Protein AF-A0A397UFN4-F1 (afdb_monomer_lite)

Radius of gyration: 22.82 Å; chains: 1; bounding box: 75×50×45 Å

Secondary structure (DSSP, 8-state):
-----------TT--PPPSSPPPPGGGPPP-HHHHHHHHHHHHHHHHHHHHHTSTTIIIIIHHHHHHHHHHTT----EEEEETTEEEEPPPPHHHHHHHHHH--GGGTS-HHHHHHHHHHHHHHHHHHHHHTT-

Organism: NCBI:txid44941

Foldseek 3Di:
DDDDDPCPDDPPPDDPDPPDDDDDPVPDQDPLLVVLLVVLVVLVCVLVVVLLPDPCNVPPVQVVVCVVLVVVVHRKHWDDPDPSDIDMDRDDSVSSLCCLCPPQQCVVDDDVVSVVSNVVSNVSSVVSVVSVVD

Structure (mmCIF, N/CA/C/O backbone):
data_AF-A0A397UFN4-F1
#
_entry.id   AF-A0A397UFN4-F1
#
loop_
_atom_site.group_PDB
_atom_site.id
_atom_site.type_symbol
_atom_site.label_atom_id
_atom_site.label_alt_id
_atom_site.label_comp_id
_atom_site.label_asym_id
_atom_site.label_entity_id
_atom_site.label_seq_id
_atom_site.pdbx_PDB_ins_code
_atom_site.Cartn_x
_atom_site.Cartn_y
_atom_site.Cartn_z
_atom_site.occupancy
_atom_site.B_iso_or_equiv
_atom_site.auth_seq_id
_atom_site.auth_comp_id
_atom_site.auth_asym_id
_atom_site.auth_atom_id
_atom_site.pdbx_PDB_model_num
ATOM 1 N N . MET A 1 1 ? 57.870 33.702 -4.022 1.00 37.44 1 MET A N 1
ATOM 2 C CA . MET A 1 1 ? 56.850 33.929 -5.064 1.00 37.44 1 MET A CA 1
ATOM 3 C C . MET A 1 1 ? 55.521 33.701 -4.385 1.00 37.44 1 MET A C 1
ATOM 5 O O . MET A 1 1 ? 55.130 32.556 -4.204 1.00 37.44 1 MET A O 1
ATOM 9 N N . ASP A 1 2 ? 54.939 34.786 -3.889 1.00 45.47 2 ASP A N 1
ATOM 10 C CA . ASP A 1 2 ? 53.651 34.789 -3.204 1.00 45.47 2 ASP A CA 1
ATOM 11 C C . ASP A 1 2 ? 52.553 34.592 -4.246 1.00 45.47 2 ASP A C 1
ATOM 13 O O . ASP A 1 2 ? 52.471 35.334 -5.225 1.00 45.47 2 ASP A O 1
ATOM 17 N N . GLN A 1 3 ? 51.771 33.527 -4.095 1.00 57.09 3 GLN A N 1
ATOM 18 C CA . GLN A 1 3 ? 50.664 33.246 -4.994 1.00 57.09 3 GLN A CA 1
ATOM 19 C C . GLN A 1 3 ? 49.397 33.817 -4.363 1.00 57.09 3 GLN A C 1
ATOM 21 O O . GLN A 1 3 ? 48.784 33.194 -3.496 1.00 57.09 3 GLN A O 1
ATOM 26 N N . ASP A 1 4 ? 49.036 35.025 -4.788 1.00 53.69 4 ASP A N 1
ATOM 27 C CA . ASP A 1 4 ? 47.808 35.689 -4.368 1.00 53.69 4 ASP A CA 1
ATOM 28 C C . ASP A 1 4 ? 46.597 34.971 -4.971 1.00 53.69 4 ASP A C 1
ATOM 30 O O . ASP A 1 4 ? 46.310 35.052 -6.168 1.00 53.69 4 ASP A O 1
ATOM 34 N N . TRP A 1 5 ? 45.857 34.255 -4.128 1.00 54.41 5 TRP A N 1
ATOM 35 C CA . TRP A 1 5 ? 44.557 33.710 -4.497 1.00 54.41 5 TRP A CA 1
ATOM 36 C C . TRP A 1 5 ? 43.501 34.798 -4.319 1.00 54.41 5 TRP A C 1
ATOM 38 O O . TRP A 1 5 ? 43.030 35.058 -3.211 1.00 54.41 5 TRP A O 1
ATOM 48 N N . ALA A 1 6 ? 43.113 35.440 -5.420 1.00 60.44 6 ALA A N 1
ATOM 49 C CA . ALA A 1 6 ? 41.988 36.363 -5.411 1.00 60.44 6 ALA A CA 1
ATOM 50 C C . ALA A 1 6 ? 40.704 35.613 -5.011 1.00 60.44 6 ALA A C 1
ATOM 52 O O . ALA A 1 6 ? 40.258 34.696 -5.707 1.00 60.44 6 ALA A O 1
ATOM 53 N N . ASN A 1 7 ? 40.102 36.012 -3.887 1.00 56.94 7 ASN A N 1
ATOM 54 C CA . ASN A 1 7 ? 38.806 35.514 -3.434 1.00 56.94 7 ASN A CA 1
ATOM 55 C C . ASN A 1 7 ? 37.717 35.985 -4.411 1.00 56.94 7 ASN A C 1
ATOM 57 O O . ASN A 1 7 ? 37.165 37.079 -4.286 1.00 56.94 7 ASN A O 1
ATOM 61 N N . THR A 1 8 ? 37.438 35.170 -5.425 1.00 60.78 8 THR A N 1
ATOM 62 C CA . THR A 1 8 ? 36.284 35.334 -6.306 1.00 60.78 8 THR A CA 1
ATOM 63 C C . THR A 1 8 ? 35.056 35.007 -5.469 1.00 60.78 8 THR A C 1
ATOM 65 O O . THR A 1 8 ? 34.811 33.850 -5.146 1.00 60.78 8 THR A O 1
ATOM 68 N N . GLY A 1 9 ? 34.350 36.052 -5.031 1.00 61.78 9 GLY A N 1
ATOM 69 C CA . GLY A 1 9 ? 33.272 35.974 -4.047 1.00 61.78 9 GLY A CA 1
ATOM 70 C C . GLY A 1 9 ? 32.242 34.856 -4.271 1.00 61.78 9 GLY A C 1
ATOM 71 O O . GLY A 1 9 ? 32.106 34.268 -5.339 1.00 61.78 9 GLY A O 1
ATOM 72 N N . ASN A 1 10 ? 31.481 34.575 -3.215 1.00 62.53 10 ASN A N 1
ATOM 73 C CA . ASN A 1 10 ? 30.557 33.447 -3.119 1.00 62.53 10 ASN A CA 1
ATOM 74 C C . ASN A 1 10 ? 29.533 33.422 -4.278 1.00 62.53 10 ASN A C 1
ATOM 76 O O . ASN A 1 10 ? 28.575 34.193 -4.276 1.00 62.53 10 ASN A O 1
ATOM 80 N N . SER A 1 11 ? 29.685 32.504 -5.238 1.00 59.88 11 SER A N 1
ATOM 81 C CA . SER A 1 11 ? 28.760 32.298 -6.367 1.00 59.88 11 SER A CA 1
ATOM 82 C C . SER A 1 11 ? 27.500 31.523 -5.961 1.00 59.88 11 SER A C 1
ATOM 84 O O . SER A 1 11 ? 27.034 30.618 -6.664 1.00 59.88 11 SER A O 1
ATOM 86 N N . LYS A 1 12 ? 26.928 31.865 -4.797 1.00 54.81 12 LYS A N 1
ATOM 87 C CA . LYS A 1 12 ? 25.650 31.310 -4.343 1.00 54.81 12 LYS A CA 1
ATOM 88 C C . LYS A 1 12 ? 24.618 31.538 -5.450 1.00 54.81 12 LYS A C 1
ATOM 90 O O . LYS A 1 12 ? 24.333 32.679 -5.793 1.00 54.81 12 LYS A O 1
ATOM 95 N N . CYS A 1 13 ? 24.091 30.429 -5.974 1.00 54.44 13 CYS A N 1
ATOM 96 C CA . CYS A 1 13 ? 23.055 30.314 -7.012 1.00 54.44 13 CYS A CA 1
ATOM 97 C C . CYS A 1 13 ? 23.504 30.114 -8.473 1.00 54.44 13 CYS A C 1
ATOM 99 O O . CYS A 1 13 ? 22.629 29.946 -9.321 1.00 54.44 13 CYS A O 1
ATOM 101 N N . ILE A 1 14 ? 24.800 30.011 -8.798 1.00 62.56 14 ILE A N 1
ATOM 102 C CA . ILE A 1 14 ? 25.191 29.513 -10.133 1.00 62.56 14 ILE A CA 1
ATOM 103 C C . ILE A 1 14 ? 25.163 27.982 -10.111 1.00 62.56 14 ILE A C 1
ATOM 105 O O . ILE A 1 14 ? 25.919 27.341 -9.377 1.00 62.56 14 ILE A O 1
ATOM 109 N N . LYS A 1 15 ? 24.263 27.386 -10.906 1.00 65.38 15 LYS A N 1
ATOM 110 C CA . LYS A 1 15 ? 24.185 25.932 -11.104 1.00 65.38 15 LYS A CA 1
ATOM 111 C C . LYS A 1 15 ? 25.554 25.465 -11.607 1.00 65.38 15 LYS A C 1
ATOM 113 O O . LYS A 1 15 ? 25.973 25.858 -12.694 1.00 65.38 15 LYS A O 1
ATOM 118 N N . LYS A 1 16 ? 26.276 24.686 -10.795 1.00 69.12 16 LYS A N 1
ATOM 119 C CA . LYS A 1 16 ? 27.579 24.145 -11.196 1.00 69.12 16 LYS A CA 1
ATOM 120 C C . LYS A 1 16 ? 27.394 23.341 -12.479 1.00 69.12 16 LYS A C 1
ATOM 122 O O . LYS A 1 16 ? 26.452 22.554 -12.576 1.00 69.12 16 LYS A O 1
ATOM 127 N N . LEU A 1 17 ? 28.282 23.562 -13.446 1.00 70.69 17 LEU A N 1
ATOM 128 C CA . LEU A 1 17 ? 28.318 22.764 -14.663 1.00 70.69 17 LEU A CA 1
ATOM 129 C C . LEU A 1 17 ? 28.470 21.292 -14.256 1.00 70.69 17 LEU A C 1
ATOM 131 O O . LEU A 1 17 ? 29.298 20.977 -13.396 1.00 70.69 17 LEU A O 1
ATOM 135 N N . ALA A 1 18 ? 27.638 20.411 -14.809 1.00 76.56 18 ALA A N 1
ATOM 136 C CA . ALA A 1 18 ? 27.735 18.991 -14.510 1.00 76.56 18 ALA A CA 1
ATOM 137 C C . ALA A 1 18 ? 29.126 18.492 -14.928 1.00 76.56 18 ALA A C 1
ATOM 139 O O . ALA A 1 18 ? 29.558 18.731 -16.053 1.00 76.56 18 ALA A O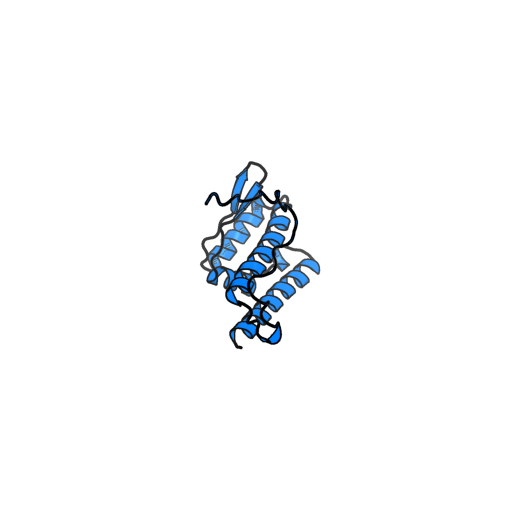 1
ATOM 140 N N . LEU A 1 19 ? 29.830 17.824 -14.008 1.00 81.31 19 LEU A N 1
ATOM 141 C CA . LEU A 1 19 ? 31.167 17.269 -14.263 1.00 81.31 19 LEU A CA 1
ATOM 142 C C . LEU A 1 19 ? 31.142 16.167 -15.331 1.00 81.31 19 LEU A C 1
ATOM 144 O O . LEU A 1 19 ? 32.148 15.921 -15.985 1.00 81.31 19 LEU A O 1
ATOM 148 N N . PHE A 1 20 ? 29.984 15.531 -15.509 1.00 77.88 20 PHE A N 1
ATOM 149 C CA . PHE A 1 20 ? 29.744 14.494 -16.498 1.00 77.88 20 PHE A CA 1
ATOM 150 C C . PHE A 1 20 ? 28.477 14.816 -17.294 1.00 77.88 20 PHE A C 1
ATOM 152 O O . PHE A 1 20 ? 27.531 15.375 -16.723 1.00 77.88 20 PHE A O 1
ATOM 159 N N . PRO A 1 21 ? 28.433 14.466 -18.592 1.00 80.44 21 PRO A N 1
ATOM 160 C CA . PRO A 1 21 ? 27.208 14.561 -19.369 1.00 80.44 21 PRO A CA 1
ATOM 161 C C . PRO A 1 21 ? 26.143 13.638 -18.769 1.00 80.44 21 PRO A C 1
ATOM 163 O O . PRO A 1 21 ? 26.450 12.564 -18.250 1.00 80.44 21 PRO A O 1
ATOM 166 N N . SER A 1 22 ? 24.880 14.057 -18.835 1.00 82.19 22 SER A N 1
ATOM 167 C CA . SER A 1 22 ? 23.768 13.174 -18.490 1.00 82.19 22 SER A CA 1
ATOM 168 C C . SER A 1 22 ? 23.756 11.969 -19.429 1.00 82.19 22 SER A C 1
ATOM 170 O O . SER A 1 22 ? 24.016 12.105 -20.625 1.00 82.19 22 SER A O 1
ATOM 172 N N . ILE A 1 23 ? 23.454 10.794 -18.882 1.00 83.50 23 ILE A N 1
ATOM 173 C CA . ILE A 1 23 ? 23.244 9.586 -19.679 1.00 83.50 23 ILE A CA 1
ATOM 174 C C . ILE A 1 23 ? 22.046 9.838 -20.605 1.00 83.50 23 ILE A C 1
ATOM 176 O O . ILE A 1 23 ? 21.038 10.399 -20.169 1.00 83.50 23 ILE A O 1
ATOM 180 N N . ALA A 1 24 ? 22.168 9.456 -21.877 1.00 86.19 24 ALA A N 1
ATOM 181 C CA . ALA A 1 24 ? 21.071 9.586 -22.830 1.00 86.19 24 ALA A CA 1
ATOM 182 C C . ALA A 1 24 ? 19.876 8.727 -22.379 1.00 86.19 24 ALA A C 1
ATOM 184 O O . ALA A 1 24 ? 20.069 7.637 -21.837 1.00 86.19 24 ALA A O 1
ATOM 185 N N . GLN A 1 25 ? 18.653 9.227 -22.549 1.00 81.00 25 GLN A N 1
ATOM 186 C CA . GLN A 1 25 ? 17.455 8.633 -21.945 1.00 81.00 25 GLN A CA 1
ATOM 187 C C . GLN A 1 25 ? 17.207 7.195 -22.425 1.00 81.00 25 GLN A C 1
ATOM 189 O O . GLN A 1 25 ? 16.734 6.364 -21.656 1.00 81.00 25 GLN A O 1
ATOM 194 N N . GLU A 1 26 ? 17.589 6.887 -23.660 1.00 87.75 26 GLU A N 1
ATOM 195 C CA . GLU A 1 26 ? 17.570 5.549 -24.251 1.00 87.75 26 GLU A CA 1
ATOM 196 C C . GLU A 1 26 ? 18.443 4.522 -23.509 1.00 87.75 26 GLU A C 1
ATOM 198 O O . GLU A 1 26 ? 18.233 3.324 -23.663 1.00 87.75 26 GLU A O 1
ATOM 203 N N . ASN A 1 27 ? 19.386 4.977 -22.679 1.00 86.75 27 ASN A N 1
ATOM 204 C CA . ASN A 1 27 ? 20.252 4.131 -21.857 1.00 86.75 27 ASN A CA 1
ATOM 205 C C . ASN A 1 27 ? 19.813 4.092 -20.382 1.00 86.75 27 ASN A C 1
ATOM 207 O O . ASN A 1 27 ? 20.541 3.568 -19.536 1.00 86.75 27 ASN A O 1
ATOM 211 N N . TYR A 1 28 ? 18.665 4.684 -20.038 1.00 85.25 28 TYR A N 1
ATOM 212 C CA . TYR A 1 28 ? 18.151 4.652 -18.674 1.00 85.25 28 TYR A CA 1
ATOM 213 C C . TYR A 1 28 ? 17.489 3.304 -18.383 1.00 85.25 28 TYR A C 1
ATOM 215 O O . TYR A 1 28 ? 16.487 2.950 -19.001 1.00 85.25 28 TYR A O 1
ATOM 223 N N . ILE A 1 29 ? 18.027 2.575 -17.406 1.00 83.94 29 ILE A N 1
ATOM 224 C CA . ILE A 1 29 ? 17.412 1.356 -16.879 1.00 83.94 29 ILE A CA 1
ATOM 225 C C . ILE A 1 29 ? 16.689 1.738 -15.583 1.00 83.94 29 ILE A C 1
ATOM 227 O O . ILE A 1 29 ? 17.345 2.212 -14.649 1.00 83.94 29 ILE A O 1
ATOM 231 N N . PRO A 1 30 ? 15.354 1.597 -15.513 1.00 82.75 30 PRO A N 1
ATOM 232 C CA . PRO A 1 30 ? 14.618 1.900 -14.296 1.00 82.75 30 PRO A CA 1
ATOM 233 C C . PRO A 1 30 ? 14.945 0.882 -13.197 1.00 82.75 30 PRO A C 1
ATOM 235 O O . PRO A 1 30 ? 14.974 -0.318 -13.440 1.00 82.75 30 PRO A O 1
ATOM 238 N N . ASP A 1 31 ? 15.135 1.355 -11.965 1.00 89.44 31 ASP A N 1
ATOM 239 C CA . ASP A 1 31 ? 15.260 0.475 -10.799 1.00 89.44 31 ASP A CA 1
ATOM 240 C C . ASP A 1 31 ? 13.864 0.015 -10.353 1.00 89.44 31 ASP A C 1
ATOM 242 O O . ASP A 1 31 ? 13.150 0.718 -9.628 1.00 89.44 31 ASP A O 1
ATOM 246 N N . GLU A 1 32 ? 13.456 -1.170 -10.810 1.00 91.00 32 GLU A N 1
ATOM 247 C CA . GLU A 1 32 ? 12.145 -1.752 -10.500 1.00 91.00 32 GLU A CA 1
ATOM 248 C C . GLU A 1 32 ? 11.889 -1.862 -8.995 1.00 91.00 32 GLU A C 1
ATOM 250 O O . GLU A 1 32 ? 10.763 -1.647 -8.532 1.00 91.00 32 GLU A O 1
ATOM 255 N N . LEU A 1 33 ? 12.915 -2.230 -8.221 1.00 90.88 33 LEU A N 1
ATOM 256 C CA . LEU A 1 33 ? 12.785 -2.419 -6.783 1.00 90.88 33 LEU A CA 1
ATOM 257 C C . LEU A 1 33 ? 12.541 -1.072 -6.109 1.00 90.88 33 LEU A C 1
ATOM 259 O O . LEU A 1 33 ? 11.629 -0.966 -5.287 1.00 90.88 33 LEU A O 1
ATOM 263 N N . HIS A 1 34 ? 13.304 -0.042 -6.477 1.00 89.88 34 HIS A N 1
ATOM 264 C CA . HIS A 1 34 ? 13.098 1.301 -5.944 1.00 89.88 34 HIS A CA 1
ATOM 265 C C . HIS A 1 34 ? 11.704 1.835 -6.291 1.00 89.88 34 HIS A C 1
ATOM 267 O O . HIS A 1 34 ? 11.017 2.361 -5.413 1.00 89.88 34 HIS A O 1
ATOM 273 N N . LEU A 1 35 ? 11.246 1.620 -7.529 1.00 91.69 35 LEU A N 1
ATOM 274 C CA . LEU A 1 35 ? 9.902 2.002 -7.964 1.00 91.69 35 LEU A CA 1
ATOM 275 C C . LEU A 1 35 ? 8.812 1.303 -7.142 1.00 91.69 35 LEU A C 1
ATOM 277 O O . LEU A 1 35 ? 7.888 1.972 -6.677 1.00 91.69 35 LEU A O 1
ATOM 281 N N . LEU A 1 36 ? 8.929 -0.012 -6.905 1.00 93.88 36 LEU A N 1
ATOM 282 C CA . LEU A 1 36 ? 8.001 -0.745 -6.037 1.00 93.88 36 LEU A CA 1
ATOM 283 C C . LEU A 1 36 ? 7.951 -0.127 -4.646 1.00 93.88 36 LEU A C 1
ATOM 285 O O . LEU A 1 36 ? 6.866 0.142 -4.131 1.00 93.88 36 LEU A O 1
ATOM 289 N N . LEU A 1 37 ? 9.116 0.078 -4.032 1.00 93.25 37 LEU A N 1
ATOM 290 C CA . LEU A 1 37 ? 9.200 0.578 -2.667 1.00 93.25 37 LEU A CA 1
ATOM 291 C C . LEU A 1 37 ? 8.580 1.970 -2.549 1.00 93.25 37 LEU A C 1
ATOM 293 O O . LEU A 1 37 ? 7.766 2.172 -1.649 1.00 93.25 37 LEU A O 1
ATOM 297 N N . GLN A 1 38 ? 8.927 2.878 -3.461 1.00 94.06 38 GLN A N 1
ATOM 298 C CA . GLN A 1 38 ? 8.522 4.278 -3.404 1.00 94.06 38 GLN A CA 1
ATOM 299 C C . GLN A 1 38 ? 7.042 4.470 -3.742 1.00 94.06 38 GLN A C 1
ATOM 301 O O . GLN A 1 38 ? 6.334 5.164 -3.017 1.00 94.06 38 GLN A O 1
ATOM 306 N N . ILE A 1 39 ? 6.546 3.835 -4.807 1.00 94.38 39 ILE A N 1
ATOM 307 C CA . ILE A 1 39 ? 5.139 3.981 -5.204 1.00 94.38 39 ILE A CA 1
ATOM 308 C C . ILE A 1 39 ? 4.226 3.321 -4.168 1.00 94.38 39 ILE A C 1
ATOM 310 O O . ILE A 1 39 ? 3.207 3.905 -3.808 1.00 94.38 39 ILE A O 1
ATOM 314 N N . SER A 1 40 ? 4.599 2.154 -3.631 1.00 95.12 40 SER A N 1
ATOM 315 C CA . SER A 1 40 ? 3.795 1.501 -2.587 1.00 95.12 40 SER A CA 1
ATOM 316 C C . SER A 1 40 ? 3.695 2.354 -1.321 1.00 95.12 40 SER A C 1
ATOM 318 O O . SER A 1 40 ? 2.619 2.414 -0.734 1.00 95.12 40 SER A O 1
ATOM 320 N N . ASP A 1 41 ? 4.773 3.048 -0.926 1.00 94.94 41 ASP A N 1
ATOM 321 C CA . ASP A 1 41 ? 4.731 3.971 0.218 1.00 94.94 41 ASP A CA 1
ATOM 322 C C . ASP A 1 41 ? 3.732 5.105 -0.018 1.00 94.94 41 ASP A C 1
ATOM 324 O O . ASP A 1 41 ? 2.919 5.385 0.858 1.00 94.94 41 ASP A O 1
ATOM 328 N N . VAL A 1 42 ? 3.729 5.698 -1.217 1.00 95.81 42 VAL A N 1
ATOM 329 C CA . VAL A 1 42 ? 2.776 6.761 -1.573 1.00 95.81 42 VAL A CA 1
ATOM 330 C C . VAL A 1 42 ? 1.336 6.239 -1.560 1.00 95.81 42 VAL A C 1
ATOM 332 O O . VAL A 1 42 ? 0.457 6.883 -0.992 1.00 95.81 42 VAL A O 1
ATOM 335 N N . LEU A 1 43 ? 1.077 5.060 -2.137 1.00 95.50 43 LEU A N 1
ATOM 336 C CA . LEU A 1 43 ? -0.261 4.454 -2.146 1.00 95.50 43 LEU A CA 1
ATOM 337 C C . LEU A 1 43 ? -0.770 4.174 -0.722 1.00 95.50 43 LEU A C 1
ATOM 339 O O . LEU A 1 43 ? -1.923 4.478 -0.402 1.00 95.50 43 LEU A O 1
ATOM 343 N N . MET A 1 44 ? 0.097 3.629 0.134 1.00 95.06 44 MET A N 1
ATOM 344 C CA . MET A 1 44 ? -0.181 3.373 1.548 1.00 95.06 44 MET A CA 1
ATOM 345 C C . MET A 1 44 ? -0.448 4.657 2.322 1.00 95.06 44 MET A C 1
ATOM 347 O O . MET A 1 44 ? -1.438 4.741 3.045 1.00 95.06 44 MET A O 1
ATOM 351 N N . GLU A 1 45 ? 0.417 5.656 2.158 1.00 95.69 45 GLU A N 1
ATOM 352 C CA . GLU A 1 45 ? 0.296 6.947 2.822 1.00 95.69 45 GLU A CA 1
ATOM 353 C C . GLU A 1 45 ? -1.019 7.631 2.441 1.00 95.69 45 GLU A C 1
ATOM 355 O O . GLU A 1 45 ? -1.742 8.098 3.322 1.00 95.69 45 GLU A O 1
ATOM 360 N N . CYS A 1 46 ? -1.381 7.634 1.155 1.00 94.62 46 CYS A N 1
ATOM 361 C CA . CYS A 1 46 ? -2.665 8.158 0.696 1.00 94.62 46 CYS A CA 1
ATOM 362 C C . CYS A 1 46 ? -3.842 7.441 1.368 1.00 94.62 46 CYS A C 1
ATOM 364 O O . CYS A 1 46 ? -4.698 8.101 1.960 1.00 94.62 46 CYS A O 1
ATOM 366 N N . LEU A 1 47 ? -3.862 6.103 1.331 1.00 95.19 47 LEU A N 1
ATOM 367 C CA . LEU A 1 47 ? -4.944 5.322 1.925 1.00 95.19 47 LEU A CA 1
ATOM 368 C C . LEU A 1 47 ? -5.058 5.579 3.430 1.00 95.19 47 LEU A C 1
ATOM 370 O O . LEU A 1 47 ? -6.132 5.920 3.921 1.00 95.19 47 LEU A O 1
ATOM 374 N N . PHE A 1 48 ? -3.968 5.423 4.178 1.00 94.88 48 PHE A N 1
ATOM 375 C CA . PHE A 1 48 ? -3.998 5.519 5.635 1.00 94.88 48 PHE A CA 1
ATOM 376 C C . PHE A 1 48 ? -4.310 6.930 6.117 1.00 94.88 48 PHE A C 1
ATOM 378 O O . PHE A 1 48 ? -5.077 7.076 7.068 1.00 94.88 48 PHE A O 1
ATOM 385 N N . ASN A 1 49 ? -3.831 7.964 5.425 1.00 93.38 49 ASN A N 1
ATOM 386 C CA . ASN A 1 49 ? -4.221 9.339 5.727 1.00 93.38 49 ASN A CA 1
ATOM 387 C C . ASN A 1 49 ? -5.730 9.558 5.569 1.00 93.38 49 ASN A C 1
ATOM 389 O O . ASN A 1 49 ? -6.317 10.321 6.339 1.00 93.38 49 ASN A O 1
ATOM 393 N N . ASP A 1 50 ? -6.376 8.886 4.618 1.00 92.94 50 ASP A N 1
ATOM 394 C CA . ASP A 1 50 ? -7.831 8.932 4.481 1.00 92.94 50 ASP A CA 1
ATOM 395 C C . ASP A 1 50 ? -8.547 8.098 5.548 1.00 92.94 50 ASP A C 1
ATOM 397 O O . ASP A 1 50 ? -9.581 8.532 6.064 1.00 92.94 50 ASP A O 1
ATOM 401 N N . LEU A 1 51 ? -7.980 6.961 5.966 1.00 93.88 51 LEU A N 1
ATOM 402 C CA . LEU A 1 51 ? -8.517 6.181 7.087 1.00 93.88 51 LEU A CA 1
ATOM 403 C C . LEU A 1 51 ? -8.434 6.947 8.410 1.00 93.88 51 LEU A C 1
ATOM 405 O O . LEU A 1 51 ? -9.412 6.958 9.153 1.00 93.88 51 LEU A O 1
ATOM 409 N N . PHE A 1 52 ? -7.330 7.644 8.688 1.00 92.44 52 PHE A N 1
ATOM 410 C CA . PHE A 1 52 ? -7.145 8.409 9.927 1.00 92.44 52 PHE A CA 1
ATOM 411 C C . PHE A 1 52 ? -8.146 9.560 10.083 1.00 92.44 52 PHE A C 1
ATOM 413 O O . PHE A 1 52 ? -8.447 9.964 11.206 1.00 92.44 52 PHE A O 1
ATOM 420 N N . LYS A 1 53 ? -8.705 10.077 8.981 1.00 91.06 53 LYS A N 1
ATOM 421 C CA . LYS A 1 53 ? -9.759 11.109 9.013 1.00 91.06 53 LYS A CA 1
ATOM 422 C C . LYS A 1 53 ? -11.118 10.552 9.453 1.00 91.06 53 LYS A C 1
ATOM 424 O O . LYS A 1 53 ? -12.011 11.327 9.803 1.00 91.06 53 LYS A O 1
ATOM 429 N N . LYS A 1 54 ? -11.311 9.229 9.431 1.00 91.50 54 LYS A N 1
ATOM 430 C CA . LYS A 1 54 ? -12.579 8.590 9.799 1.00 91.50 54 LYS A CA 1
ATOM 431 C C . LYS A 1 54 ? -12.721 8.492 11.315 1.00 91.50 54 LYS A C 1
ATOM 433 O O . LYS A 1 54 ? -11.834 8.015 12.014 1.00 91.50 54 LYS A O 1
AT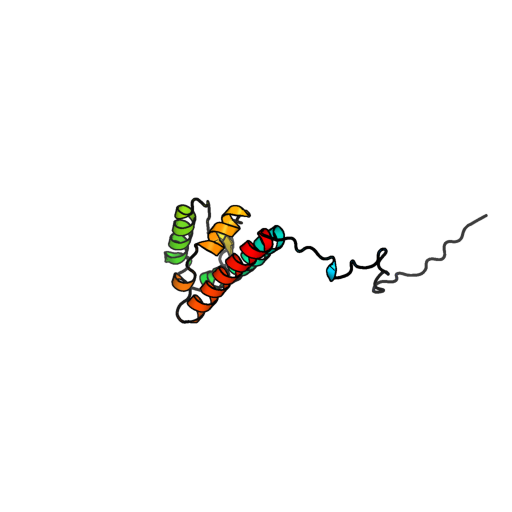OM 438 N N . LYS A 1 55 ? -13.900 8.855 11.831 1.00 89.62 55 LYS A N 1
ATOM 439 C CA . LYS A 1 55 ? -14.221 8.777 13.272 1.00 89.62 55 LYS A CA 1
ATOM 440 C C . LYS A 1 55 ? -14.178 7.348 13.827 1.00 89.62 55 LYS A C 1
ATOM 442 O O . LYS A 1 55 ? -13.952 7.150 15.016 1.00 89.62 55 LYS A O 1
ATOM 447 N N . GLU A 1 56 ? -14.406 6.363 12.966 1.00 93.00 56 GLU A N 1
ATOM 448 C CA . GLU A 1 56 ? -14.408 4.934 13.296 1.00 93.00 56 GLU A CA 1
ATOM 449 C C . GLU A 1 56 ? -13.004 4.312 13.285 1.00 93.00 56 GLU A C 1
ATOM 451 O O . GLU A 1 56 ? -12.865 3.127 13.591 1.00 93.00 56 GLU A O 1
ATOM 456 N N . PHE A 1 57 ? -11.962 5.097 12.970 1.00 93.00 57 PHE A N 1
ATOM 457 C CA . PHE A 1 57 ? -10.608 4.582 12.803 1.00 93.00 57 PHE A CA 1
ATOM 458 C C . PHE A 1 57 ? -10.107 3.830 14.039 1.00 93.00 57 PHE A C 1
ATOM 460 O O . PHE A 1 57 ? -9.838 2.633 13.965 1.00 93.00 57 PHE A O 1
ATOM 467 N N . GLU A 1 58 ? -10.054 4.506 15.192 1.00 91.25 58 GLU A N 1
ATOM 468 C CA . GLU A 1 58 ? -9.508 3.925 16.428 1.00 91.25 58 GLU A CA 1
ATOM 469 C C . GLU A 1 58 ? -10.371 2.785 16.986 1.00 91.25 58 GLU A C 1
ATOM 471 O O . GLU A 1 58 ? -9.865 1.930 17.707 1.00 91.25 58 GLU A O 1
ATOM 476 N N . LYS A 1 59 ? -11.676 2.785 16.680 1.00 90.75 59 LYS A N 1
ATOM 477 C CA . LYS A 1 59 ? -12.648 1.856 17.274 1.00 90.75 59 LYS A CA 1
ATOM 478 C C . LYS A 1 59 ? -12.805 0.555 16.492 1.00 90.75 59 LYS A C 1
ATOM 480 O O . LYS A 1 59 ? -13.131 -0.454 17.105 1.00 90.75 59 LYS A O 1
ATOM 485 N N . GLN A 1 60 ? -12.674 0.599 15.166 1.00 92.38 60 GLN A N 1
ATOM 486 C CA . GLN A 1 60 ? -13.030 -0.527 14.294 1.00 92.38 60 GLN A CA 1
ATOM 487 C C . GLN A 1 60 ? -12.014 -0.738 13.172 1.00 92.38 60 GLN A C 1
ATOM 489 O O . GLN A 1 60 ? -11.477 -1.831 13.027 1.00 92.38 60 GLN A O 1
ATOM 494 N N . ILE A 1 61 ? -11.716 0.303 12.386 1.00 94.19 61 ILE A N 1
ATOM 495 C CA . ILE A 1 61 ? -10.897 0.146 11.170 1.00 94.19 61 ILE A CA 1
ATOM 496 C C . ILE A 1 61 ? -9.481 -0.313 11.523 1.00 94.19 61 ILE A C 1
ATOM 498 O O . ILE A 1 61 ? -8.941 -1.183 10.846 1.00 94.19 61 ILE A O 1
ATOM 502 N N . LYS A 1 62 ? -8.900 0.233 12.600 1.00 95.56 62 LYS A N 1
ATOM 503 C CA . LYS A 1 62 ? -7.556 -0.121 1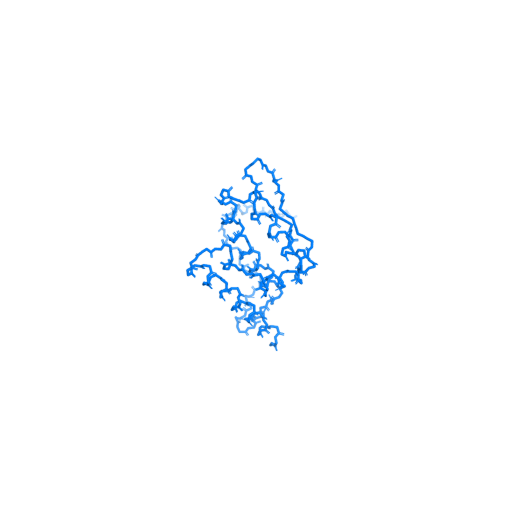3.062 1.00 95.56 62 LYS A CA 1
ATOM 504 C C . LYS A 1 62 ? -7.397 -1.636 13.231 1.00 95.56 62 LYS A C 1
ATOM 506 O O . LYS A 1 62 ? -6.519 -2.220 12.603 1.00 95.56 62 LYS A O 1
ATOM 511 N N . SER A 1 63 ? -8.252 -2.262 14.045 1.00 95.69 63 SER A N 1
ATOM 512 C CA . SER A 1 63 ? -8.138 -3.691 14.359 1.00 95.69 63 SER A CA 1
ATOM 513 C C . SER A 1 63 ? -8.382 -4.573 13.138 1.00 95.69 63 SER A C 1
ATOM 515 O O . SER A 1 63 ? -7.695 -5.573 12.974 1.00 95.69 63 SER A O 1
ATOM 517 N N . VAL A 1 64 ? -9.311 -4.178 12.260 1.00 96.31 64 VAL A N 1
ATOM 518 C CA . VAL A 1 64 ? -9.599 -4.913 11.017 1.00 96.31 64 VAL A CA 1
ATOM 519 C C . VAL A 1 64 ? -8.387 -4.900 10.087 1.00 96.31 64 VAL A C 1
ATOM 521 O O . VAL A 1 64 ? -7.991 -5.941 9.570 1.00 96.31 64 VAL A O 1
ATOM 524 N N . VAL A 1 65 ? -7.757 -3.739 9.890 1.00 95.62 65 VAL A N 1
ATOM 525 C CA . VAL A 1 65 ? -6.574 -3.631 9.026 1.00 95.62 65 VAL A CA 1
ATOM 526 C C . VAL A 1 65 ? -5.403 -4.428 9.607 1.00 95.62 65 VAL A C 1
ATOM 528 O O . VAL A 1 65 ? -4.774 -5.193 8.878 1.00 95.62 65 VAL A O 1
ATOM 531 N N . GLU A 1 66 ? -5.127 -4.308 10.908 1.00 96.38 66 GLU A N 1
ATOM 532 C CA . GLU A 1 66 ? -4.065 -5.079 11.576 1.00 96.38 66 GLU A CA 1
ATOM 533 C C . GLU A 1 66 ? -4.294 -6.597 11.458 1.00 96.38 66 GLU A C 1
ATOM 535 O O . GLU A 1 66 ? -3.353 -7.351 11.199 1.00 96.38 66 GLU A O 1
ATOM 540 N N . GLU A 1 67 ? -5.544 -7.054 11.560 1.00 96.44 67 GLU A N 1
ATOM 541 C CA . GLU A 1 67 ? -5.912 -8.458 11.360 1.00 96.44 67 GLU A CA 1
ATOM 542 C C . GLU A 1 67 ? -5.692 -8.924 9.913 1.00 96.44 67 GLU A C 1
ATOM 544 O O . GLU A 1 67 ? -5.136 -10.003 9.693 1.00 96.44 67 GLU A O 1
ATOM 549 N N . ILE A 1 68 ? -6.035 -8.103 8.915 1.00 95.81 68 ILE A N 1
ATOM 550 C CA . ILE A 1 68 ? -5.763 -8.402 7.498 1.00 95.81 68 ILE A CA 1
ATOM 551 C C . ILE A 1 68 ? -4.259 -8.578 7.260 1.00 95.81 68 ILE A C 1
ATOM 553 O O . ILE A 1 68 ? -3.839 -9.559 6.641 1.00 95.81 68 ILE A O 1
ATOM 557 N N . PHE A 1 69 ? -3.427 -7.674 7.782 1.00 95.94 69 PHE A N 1
ATOM 558 C CA . PHE A 1 69 ? -1.972 -7.795 7.649 1.00 95.94 69 PHE A CA 1
ATOM 559 C C . PHE A 1 69 ? -1.429 -9.035 8.363 1.00 95.94 69 PHE A C 1
ATOM 561 O O . PHE A 1 69 ? -0.596 -9.754 7.801 1.00 95.94 69 PHE A O 1
ATOM 568 N N . LYS A 1 70 ? -1.958 -9.355 9.548 1.00 96.25 70 LYS A N 1
ATOM 569 C CA . LYS A 1 70 ? -1.622 -10.591 10.260 1.00 96.25 70 LYS A CA 1
ATOM 570 C C . LYS A 1 70 ? -1.969 -11.832 9.431 1.00 96.25 70 LYS A C 1
ATOM 572 O O . LYS A 1 70 ? -1.156 -12.752 9.360 1.00 96.25 70 LYS A O 1
ATOM 577 N N . ASN A 1 71 ? -3.107 -11.832 8.734 1.00 96.12 71 ASN A N 1
ATOM 578 C CA . ASN A 1 71 ? -3.513 -12.915 7.830 1.00 96.12 71 ASN A CA 1
ATOM 579 C C . ASN A 1 71 ? -2.594 -13.042 6.601 1.00 96.12 71 ASN A C 1
ATOM 581 O O . ASN A 1 71 ? -2.419 -14.136 6.066 1.00 96.12 71 ASN A O 1
ATOM 585 N N . PHE A 1 72 ? -1.937 -11.959 6.178 1.00 93.81 72 PHE A N 1
ATOM 586 C CA . PHE A 1 72 ? -0.877 -11.999 5.160 1.00 93.81 72 PHE A CA 1
ATOM 587 C C . PHE A 1 72 ? 0.485 -12.484 5.695 1.00 93.81 72 PHE A C 1
ATOM 589 O O . PHE A 1 72 ? 1.444 -12.635 4.917 1.00 93.81 72 PHE A O 1
ATOM 596 N N . GLY A 1 73 ? 0.576 -12.749 7.001 1.00 94.00 73 GLY A N 1
ATOM 597 C CA . GLY A 1 73 ? 1.809 -13.096 7.701 1.00 94.00 73 GLY A CA 1
ATOM 598 C C . GLY A 1 73 ? 2.754 -11.905 7.857 1.00 94.00 73 GLY A C 1
ATOM 599 O O . GLY A 1 73 ? 3.966 -12.099 7.826 1.00 94.00 73 GLY A O 1
ATOM 600 N N . ILE A 1 74 ? 2.211 -10.688 7.947 1.00 95.06 74 ILE A N 1
ATOM 601 C CA . ILE A 1 74 ? 2.964 -9.437 8.066 1.00 95.06 74 ILE A CA 1
ATOM 602 C C . ILE A 1 74 ? 2.750 -8.884 9.476 1.00 95.06 74 ILE A C 1
ATOM 604 O O . ILE A 1 74 ? 1.611 -8.709 9.912 1.00 95.06 74 ILE A O 1
ATOM 608 N N . GLN A 1 75 ? 3.837 -8.595 10.194 1.00 94.00 75 GLN A N 1
ATOM 609 C CA . GLN A 1 75 ? 3.755 -7.899 11.477 1.00 94.00 75 GLN A CA 1
ATOM 610 C C . GLN A 1 75 ? 3.528 -6.406 11.221 1.00 94.00 75 GLN A C 1
ATOM 612 O O . GLN A 1 75 ? 4.431 -5.699 10.777 1.00 94.00 75 GLN A O 1
ATOM 617 N N . PHE A 1 76 ? 2.318 -5.931 11.498 1.00 95.94 76 PHE A N 1
ATOM 618 C CA . PHE A 1 76 ? 1.903 -4.566 11.203 1.00 95.94 76 PHE A CA 1
ATOM 619 C C . PHE A 1 76 ? 1.009 -4.024 12.312 1.00 95.94 76 PHE A C 1
ATOM 621 O O . PHE A 1 76 ? 0.061 -4.691 12.720 1.00 95.94 76 PHE A O 1
ATOM 628 N N . GLU A 1 77 ? 1.302 -2.808 12.771 1.00 96.44 77 GLU A N 1
ATOM 629 C CA . GLU A 1 77 ? 0.544 -2.132 13.820 1.00 96.44 77 GLU A CA 1
ATOM 630 C C . GLU A 1 77 ? 0.467 -0.626 13.542 1.00 96.44 77 GLU A C 1
ATOM 632 O O . GLU A 1 77 ? 1.406 -0.015 13.018 1.00 96.44 77 GLU A O 1
ATOM 637 N N . PHE A 1 78 ? -0.647 -0.010 13.936 1.00 96.12 78 PHE A N 1
ATOM 638 C CA . PHE A 1 78 ? -0.785 1.439 14.020 1.00 96.12 78 PHE A CA 1
ATOM 639 C C . PHE A 1 78 ? -0.470 1.930 15.432 1.00 96.12 78 PHE A C 1
ATOM 641 O O . PHE A 1 78 ? -1.029 1.453 16.428 1.00 96.12 78 PHE A O 1
ATOM 648 N N . PHE A 1 79 ? 0.338 2.981 15.523 1.00 94.00 79 PHE A N 1
ATOM 649 C CA . PHE A 1 79 ? 0.741 3.597 16.783 1.00 94.00 79 PHE A CA 1
ATOM 650 C C . PHE A 1 79 ? 0.585 5.120 16.745 1.00 94.00 79 PHE A C 1
ATOM 652 O O . PHE A 1 79 ? 0.658 5.758 15.693 1.00 94.00 79 PHE A O 1
ATOM 659 N N . LYS A 1 80 ? 0.354 5.726 17.913 1.00 93.19 80 LYS A N 1
ATOM 660 C CA . LYS A 1 80 ? 0.267 7.186 18.049 1.00 93.19 80 LYS A CA 1
ATOM 661 C C . LYS A 1 80 ? 1.667 7.778 18.210 1.00 93.19 80 LYS A C 1
ATOM 663 O O . LYS A 1 80 ? 2.405 7.377 19.104 1.00 93.19 80 LYS A O 1
ATOM 668 N N . LEU A 1 81 ? 2.005 8.766 17.383 1.00 89.56 81 LEU A N 1
ATOM 669 C CA . LEU A 1 81 ? 3.159 9.651 17.596 1.00 89.56 81 LEU A CA 1
ATOM 670 C C . LEU A 1 81 ? 2.820 10.764 18.600 1.00 89.56 81 LEU A C 1
ATOM 672 O O . LEU A 1 81 ? 3.671 11.199 19.368 1.00 89.56 81 LEU A O 1
ATOM 676 N N . SER A 1 82 ? 1.574 11.241 18.574 1.00 85.25 82 SER A N 1
ATOM 677 C CA . SER A 1 82 ? 1.014 12.224 19.506 1.00 85.25 82 SER A CA 1
ATOM 678 C C . SER A 1 82 ? -0.501 12.023 19.620 1.00 85.25 82 SER A C 1
ATOM 680 O O . SER A 1 82 ? -1.057 11.155 18.946 1.00 85.25 82 SER A O 1
ATOM 682 N N . SER A 1 83 ? -1.192 12.815 20.449 1.00 76.56 83 SER A N 1
ATOM 683 C CA . SER A 1 83 ? -2.642 12.678 20.684 1.00 76.56 83 SER A CA 1
ATOM 684 C C . SER A 1 83 ? -3.476 12.590 19.399 1.00 76.56 83 SER A C 1
ATOM 686 O O . SER A 1 83 ? -4.423 11.805 19.357 1.00 76.56 83 SER A O 1
ATOM 688 N N . ASN A 1 84 ? -3.077 13.329 18.354 1.00 81.50 84 ASN A N 1
ATOM 689 C CA . ASN A 1 84 ? -3.809 13.448 17.090 1.00 81.50 84 ASN A CA 1
ATOM 690 C C . ASN A 1 84 ? -3.040 12.932 15.862 1.00 81.50 84 ASN A C 1
ATOM 692 O O . ASN A 1 84 ? -3.555 13.030 14.750 1.00 81.50 84 ASN A O 1
ATOM 696 N N . LYS A 1 85 ? -1.807 12.432 16.021 1.00 89.56 85 LYS A N 1
ATOM 697 C CA . LYS A 1 85 ? -0.988 11.972 14.892 1.00 89.56 85 LYS A CA 1
ATOM 698 C C . LYS A 1 85 ? -0.746 10.474 14.983 1.00 89.56 85 LYS A C 1
ATOM 700 O O . LYS A 1 85 ? -0.064 10.003 15.894 1.00 89.56 85 LYS A O 1
ATOM 705 N N . TRP A 1 86 ? -1.282 9.756 14.005 1.00 93.50 86 TRP A N 1
ATOM 706 C CA . TRP A 1 86 ? -1.092 8.324 13.824 1.00 93.50 86 TRP A CA 1
ATOM 707 C C . TRP A 1 86 ? 0.074 8.038 12.882 1.00 93.50 86 TRP A C 1
ATOM 709 O O . TRP A 1 86 ? 0.408 8.845 12.015 1.00 93.50 86 TRP A O 1
ATOM 719 N N . ASN A 1 87 ? 0.706 6.893 13.093 1.00 94.81 87 ASN A N 1
ATOM 720 C CA . ASN A 1 87 ? 1.716 6.325 12.220 1.00 94.81 87 ASN A CA 1
ATOM 721 C C . ASN A 1 87 ? 1.573 4.795 12.214 1.00 94.81 87 ASN A C 1
ATOM 723 O O . ASN A 1 87 ? 0.769 4.240 12.969 1.00 94.81 87 ASN A O 1
ATOM 727 N N . TRP A 1 88 ? 2.319 4.122 11.347 1.00 95.56 88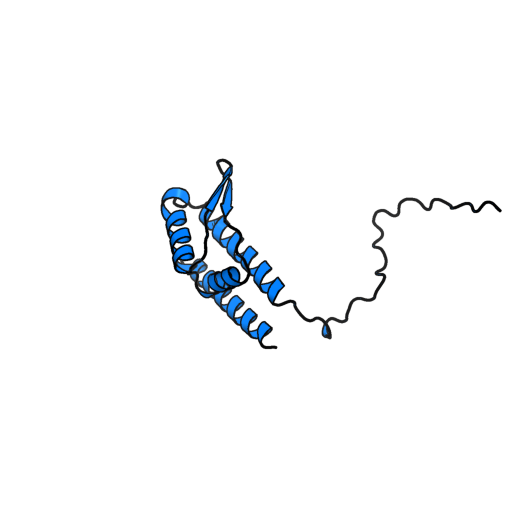 TRP A N 1
ATOM 728 C CA . TRP A 1 88 ? 2.227 2.681 11.138 1.00 95.56 88 TRP A CA 1
ATOM 729 C C . TRP A 1 88 ? 3.602 2.032 10.999 1.00 95.56 88 TRP A C 1
ATOM 731 O O . TRP A 1 88 ? 4.605 2.698 10.729 1.00 95.56 88 TRP A O 1
ATOM 741 N N . THR A 1 89 ? 3.657 0.716 11.201 1.00 94.19 89 THR A N 1
ATOM 742 C CA . THR A 1 89 ? 4.871 -0.076 10.979 1.00 94.19 89 THR A CA 1
ATOM 743 C C . THR A 1 89 ? 5.289 -0.011 9.511 1.00 94.19 89 THR A C 1
ATOM 745 O O . THR A 1 89 ? 4.512 -0.350 8.619 1.00 94.19 89 THR A O 1
ATOM 748 N N . SER A 1 90 ? 6.530 0.406 9.254 1.00 92.44 90 SER A N 1
ATOM 749 C CA . SER A 1 90 ? 7.091 0.403 7.901 1.00 92.44 90 SER A CA 1
ATOM 750 C C . SER A 1 90 ? 7.226 -1.025 7.372 1.00 92.44 90 SER A C 1
ATOM 752 O O . SER A 1 90 ? 7.661 -1.922 8.094 1.00 92.44 90 SER A O 1
ATOM 754 N N . LEU A 1 91 ? 6.865 -1.230 6.108 1.00 94.06 91 LEU A N 1
ATOM 755 C CA . LEU A 1 91 ? 6.897 -2.537 5.459 1.00 94.06 91 LEU A CA 1
ATOM 756 C C . LEU A 1 91 ? 8.174 -2.712 4.629 1.00 94.06 91 LEU A C 1
ATOM 758 O O . LEU A 1 91 ? 8.646 -1.784 3.973 1.00 94.06 91 LEU A O 1
ATOM 762 N N . ILE A 1 92 ? 8.709 -3.931 4.600 1.00 91.62 92 ILE A N 1
ATOM 763 C CA . ILE A 1 92 ? 9.839 -4.292 3.732 1.00 91.62 92 ILE A CA 1
ATOM 764 C C . ILE A 1 92 ? 9.353 -4.687 2.332 1.00 91.62 92 ILE A C 1
ATOM 766 O O . ILE A 1 92 ? 8.174 -4.957 2.133 1.00 91.62 92 ILE A O 1
ATOM 770 N N . GLY A 1 93 ? 10.251 -4.750 1.344 1.00 91.56 93 GLY A N 1
ATOM 771 C CA . GLY A 1 93 ? 9.893 -4.999 -0.064 1.00 91.56 93 GLY A CA 1
ATOM 772 C C . GLY A 1 93 ? 8.926 -6.169 -0.319 1.00 91.56 93 GLY A C 1
ATOM 773 O O . GLY A 1 93 ? 7.925 -5.965 -1.009 1.00 91.56 93 GLY A O 1
ATOM 774 N N . PRO A 1 94 ? 9.155 -7.370 0.249 1.00 93.81 94 PRO A N 1
ATOM 775 C CA . PRO A 1 94 ? 8.229 -8.495 0.100 1.00 93.81 94 PRO A CA 1
ATOM 776 C C . PRO A 1 94 ? 6.819 -8.216 0.643 1.00 93.81 94 PRO A C 1
ATOM 778 O O . PRO A 1 94 ? 5.829 -8.587 0.010 1.00 93.81 94 PRO A O 1
ATOM 781 N N . ASP A 1 95 ? 6.722 -7.523 1.777 1.00 95.38 95 ASP A N 1
ATOM 782 C CA . ASP A 1 95 ? 5.450 -7.157 2.407 1.00 95.38 95 ASP A CA 1
ATOM 783 C C . ASP A 1 95 ? 4.756 -6.035 1.624 1.00 95.38 95 ASP A C 1
ATOM 785 O O . ASP A 1 95 ? 3.563 -6.138 1.340 1.00 95.38 95 ASP A O 1
ATOM 789 N N . LYS A 1 96 ? 5.559 -5.068 1.151 1.00 94.44 96 LYS A N 1
ATOM 790 C CA . LYS A 1 96 ? 5.350 -4.162 0.003 1.00 94.44 96 LYS A CA 1
ATOM 791 C C . LYS A 1 96 ? 4.461 -4.792 -1.062 1.00 94.44 96 LYS A C 1
ATOM 793 O O . LYS A 1 96 ? 3.317 -4.416 -1.317 1.00 94.44 96 LYS A O 1
ATOM 798 N N . LYS A 1 97 ? 5.034 -5.826 -1.668 1.00 94.50 97 LYS A N 1
ATOM 799 C CA . LYS A 1 97 ? 4.443 -6.534 -2.795 1.00 94.50 97 LYS A CA 1
ATOM 800 C C . LYS A 1 97 ? 3.131 -7.225 -2.426 1.00 94.50 97 LYS A C 1
ATOM 802 O O . LYS A 1 97 ? 2.144 -7.041 -3.132 1.00 94.50 97 LYS A O 1
ATOM 807 N N . LYS A 1 98 ? 3.106 -7.988 -1.326 1.00 94.81 98 LYS A N 1
ATOM 808 C CA . LYS A 1 98 ? 1.890 -8.685 -0.862 1.00 94.81 98 LYS A CA 1
ATOM 809 C C . LYS A 1 98 ? 0.734 -7.714 -0.631 1.00 94.81 98 LYS A C 1
ATOM 811 O O . LYS A 1 98 ? -0.407 -8.037 -0.943 1.00 94.81 98 LYS A O 1
ATOM 816 N N . MET A 1 99 ? 1.037 -6.545 -0.082 1.00 94.62 99 MET A N 1
ATOM 817 C CA . MET A 1 99 ? 0.062 -5.513 0.231 1.00 94.62 99 MET A CA 1
ATOM 818 C C . MET A 1 99 ? -0.581 -4.945 -1.041 1.00 94.62 99 MET A C 1
ATOM 820 O O . MET A 1 99 ? -1.802 -5.017 -1.182 1.00 94.62 99 MET A O 1
ATOM 824 N N . VAL A 1 100 ? 0.223 -4.495 -2.009 1.00 94.69 100 VAL A N 1
ATOM 825 C CA . VAL A 1 100 ? -0.285 -3.988 -3.300 1.00 94.69 100 VAL A CA 1
ATOM 826 C C . VAL A 1 100 ? -1.043 -5.073 -4.077 1.00 94.69 100 VAL A C 1
ATOM 828 O O . VAL A 1 100 ? -2.016 -4.785 -4.774 1.00 94.69 100 VAL A O 1
ATOM 831 N N . GLU A 1 101 ? -0.633 -6.334 -3.947 1.00 95.00 101 GLU A N 1
ATOM 832 C CA . GLU A 1 101 ? -1.274 -7.464 -4.619 1.00 95.00 101 GLU A CA 1
ATOM 833 C C . GLU A 1 101 ? -2.631 -7.844 -4.003 1.00 95.00 101 GLU A C 1
ATOM 835 O O . GLU A 1 101 ? -3.576 -8.098 -4.748 1.00 95.00 101 GLU A O 1
ATOM 840 N N . LYS A 1 102 ? -2.737 -7.901 -2.669 1.00 95.00 102 LYS A N 1
ATOM 841 C CA . LYS A 1 102 ? -3.844 -8.596 -1.980 1.00 95.00 102 LYS A CA 1
ATOM 842 C C . LYS A 1 102 ? -4.770 -7.699 -1.171 1.00 95.00 102 LYS A C 1
ATOM 844 O O . LYS A 1 102 ? -5.881 -8.118 -0.866 1.00 95.00 102 LYS A O 1
ATOM 849 N N . PHE A 1 103 ? -4.339 -6.501 -0.786 1.00 95.31 103 PHE A N 1
ATOM 850 C CA . PHE A 1 103 ? -5.145 -5.632 0.068 1.00 95.31 103 PHE A CA 1
ATOM 851 C C . PHE A 1 103 ? -6.362 -5.087 -0.698 1.00 95.31 103 PHE A C 1
ATOM 853 O O . PHE A 1 103 ? -6.208 -4.550 -1.800 1.00 95.31 103 PHE A O 1
ATOM 860 N N . LEU A 1 104 ? -7.563 -5.231 -0.131 1.00 94.50 104 LEU A N 1
ATOM 861 C CA . LEU A 1 104 ? -8.835 -4.832 -0.743 1.00 94.50 104 LEU A CA 1
ATOM 862 C C . LEU A 1 104 ? -9.195 -3.398 -0.335 1.00 94.50 104 LEU A C 1
ATOM 864 O O . LEU A 1 104 ? -9.804 -3.156 0.705 1.00 94.50 104 LEU A O 1
ATOM 868 N N . VAL A 1 105 ? -8.797 -2.416 -1.147 1.00 94.31 105 VAL A N 1
ATOM 869 C CA . VAL A 1 105 ? -9.033 -0.992 -0.842 1.00 94.31 105 VAL A CA 1
ATOM 870 C C . VAL A 1 105 ? -10.526 -0.649 -0.852 1.00 94.31 105 VAL A C 1
ATOM 872 O O . VAL A 1 105 ? -10.973 0.187 -0.061 1.00 94.31 105 VAL A O 1
ATOM 875 N N . SER A 1 106 ? -11.305 -1.313 -1.707 1.00 93.69 106 SER A N 1
ATOM 876 C CA . SER A 1 106 ? -12.748 -1.086 -1.837 1.00 93.69 106 SER A CA 1
ATOM 877 C C . SER A 1 106 ? -13.554 -1.410 -0.571 1.00 93.69 106 SER A C 1
ATOM 879 O O . SER A 1 106 ? -14.650 -0.878 -0.403 1.00 93.69 106 SER A O 1
ATOM 881 N N . GLU A 1 107 ? -13.010 -2.199 0.363 1.00 92.94 107 GLU A N 1
ATOM 882 C CA . GLU A 1 107 ? -13.639 -2.444 1.670 1.00 92.94 107 GLU A CA 1
ATOM 883 C C . GLU A 1 107 ? -13.567 -1.218 2.592 1.00 92.94 107 GLU A C 1
ATOM 885 O O . GLU A 1 107 ? -14.417 -1.025 3.462 1.00 92.94 107 GLU A O 1
ATOM 890 N N . PHE A 1 108 ? -12.571 -0.353 2.387 1.00 92.44 108 PHE A N 1
ATOM 891 C CA . PHE A 1 108 ? -12.310 0.794 3.254 1.00 92.44 108 PHE A CA 1
ATOM 892 C C . PHE A 1 108 ? -12.681 2.131 2.625 1.00 92.44 108 PHE A C 1
ATOM 894 O O . PHE A 1 108 ? -12.919 3.098 3.352 1.00 92.44 108 PHE A O 1
ATOM 901 N N . VAL A 1 109 ? -12.748 2.214 1.299 1.00 91.56 109 VAL A N 1
ATOM 902 C CA . VAL A 1 109 ? -13.148 3.416 0.561 1.00 91.56 109 VAL A CA 1
ATOM 903 C C . VAL A 1 109 ? -14.428 3.103 -0.201 1.00 91.56 109 VAL A C 1
ATOM 905 O O . VAL A 1 109 ? -14.461 2.207 -1.034 1.00 91.56 109 VAL A O 1
ATOM 908 N N . SER A 1 110 ? -15.504 3.830 0.095 1.00 89.12 110 SER A N 1
ATOM 909 C CA . SER A 1 110 ? -16.820 3.542 -0.470 1.00 89.12 110 SER A CA 1
ATOM 910 C C . SER A 1 110 ? -16.990 4.081 -1.893 1.00 89.12 110 SER A C 1
ATOM 912 O O . SER A 1 110 ? -16.368 5.064 -2.304 1.00 89.12 110 SER A O 1
ATOM 914 N N . GLY A 1 111 ? -17.904 3.451 -2.632 1.00 93.00 111 GLY A N 1
ATOM 915 C CA . GLY A 1 111 ? -18.313 3.884 -3.966 1.00 93.00 111 GLY A CA 1
ATOM 916 C C . GLY A 1 111 ? -17.285 3.584 -5.057 1.00 93.00 111 GLY A C 1
ATOM 917 O O . GLY A 1 111 ? -16.374 2.776 -4.887 1.00 93.00 111 GLY A O 1
ATOM 918 N N . THR A 1 112 ? -17.445 4.257 -6.196 1.00 93.94 112 THR A N 1
ATOM 919 C CA . THR A 1 112 ? -16.569 4.096 -7.368 1.00 93.94 112 THR A CA 1
ATOM 920 C C . THR A 1 112 ? -15.123 4.479 -7.066 1.00 93.94 112 THR A C 1
ATOM 922 O O . THR A 1 112 ? -14.209 3.829 -7.555 1.00 93.94 112 THR A O 1
ATOM 925 N N . CYS A 1 113 ? -14.909 5.453 -6.175 1.00 93.12 113 CYS A N 1
ATOM 926 C CA . CYS A 1 113 ? -13.577 5.885 -5.756 1.00 93.12 113 CYS A CA 1
ATOM 927 C C . CYS A 1 113 ? -12.733 4.723 -5.202 1.00 93.12 113 CYS A C 1
ATOM 929 O O . CYS A 1 113 ? -11.588 4.544 -5.607 1.00 93.12 113 CYS A O 1
ATOM 931 N N . GLY A 1 114 ? -13.302 3.883 -4.328 1.00 94.12 114 GLY A N 1
ATOM 932 C CA . GLY A 1 114 ? -12.575 2.731 -3.787 1.00 94.12 114 GLY A CA 1
ATOM 933 C C . GLY A 1 114 ? -12.233 1.685 -4.844 1.00 94.12 114 GLY A C 1
ATOM 934 O O . GLY A 1 114 ? -11.140 1.123 -4.819 1.00 94.12 114 GLY A O 1
ATOM 935 N N . GLN A 1 115 ? -13.133 1.472 -5.805 1.00 95.31 115 GLN A N 1
ATOM 936 C CA . GLN A 1 115 ? -12.914 0.555 -6.926 1.00 95.31 115 GLN A CA 1
ATOM 937 C C . GLN A 1 115 ? -11.816 1.064 -7.868 1.00 95.31 115 GLN A C 1
ATOM 939 O O . GLN A 1 115 ? -10.962 0.286 -8.294 1.00 95.31 115 GLN A O 1
ATOM 944 N N . ASP A 1 116 ? -11.800 2.366 -8.154 1.00 96.00 116 ASP A N 1
ATOM 945 C CA . ASP A 1 116 ? -10.790 2.994 -9.005 1.00 96.00 116 ASP A CA 1
ATOM 946 C C . ASP A 1 116 ? -9.402 2.963 -8.350 1.00 96.00 116 ASP A C 1
ATOM 948 O O . ASP A 1 116 ? -8.415 2.642 -9.016 1.00 96.00 116 ASP A O 1
ATOM 952 N N . ILE A 1 117 ? -9.315 3.221 -7.039 1.00 95.12 117 ILE A N 1
ATOM 953 C CA . ILE A 1 117 ? -8.052 3.116 -6.292 1.00 95.12 117 ILE A CA 1
ATOM 954 C C . ILE A 1 117 ? -7.578 1.662 -6.244 1.00 95.12 117 ILE A C 1
ATOM 956 O O . ILE A 1 117 ? -6.401 1.392 -6.474 1.00 95.12 117 ILE A O 1
ATOM 960 N N . GLU A 1 118 ? -8.470 0.706 -5.990 1.00 96.44 118 GLU A N 1
ATOM 961 C CA . GLU A 1 118 ? -8.082 -0.703 -5.997 1.00 96.44 118 GLU A CA 1
ATOM 962 C C . GLU A 1 118 ? -7.565 -1.128 -7.375 1.00 96.44 118 GLU A C 1
ATOM 964 O O . GLU A 1 118 ? -6.505 -1.750 -7.482 1.00 96.44 118 GLU A O 1
ATOM 969 N N . LYS A 1 119 ? -8.256 -0.726 -8.446 1.00 96.50 119 LYS A N 1
ATOM 970 C CA . LYS A 1 119 ? -7.805 -0.961 -9.818 1.00 96.50 119 LYS A CA 1
ATOM 971 C C . LYS A 1 119 ? -6.429 -0.344 -10.066 1.00 96.50 119 LYS A C 1
ATOM 973 O O . LYS A 1 119 ? -5.577 -1.019 -10.637 1.00 96.50 119 LYS A O 1
ATOM 978 N N . LEU A 1 120 ? -6.183 0.885 -9.605 1.00 96.44 120 LEU A N 1
ATOM 979 C CA . LEU A 1 120 ? -4.871 1.534 -9.696 1.00 96.44 120 LEU A CA 1
ATOM 980 C C . LEU A 1 120 ? -3.770 0.676 -9.053 1.00 96.44 120 LEU A C 1
ATOM 982 O O . LEU A 1 120 ? -2.703 0.513 -9.643 1.00 96.44 120 LEU A O 1
ATOM 986 N N . TRP A 1 121 ? -4.027 0.081 -7.887 1.00 97.06 121 TRP A N 1
ATOM 987 C CA . TRP A 1 121 ? -3.052 -0.778 -7.207 1.00 97.06 121 TRP A CA 1
ATOM 988 C C . TRP A 1 121 ? -2.779 -2.064 -7.989 1.00 97.06 121 TRP A C 1
ATOM 990 O O . TRP A 1 121 ? -1.621 -2.460 -8.143 1.00 97.06 121 TRP A O 1
ATOM 1000 N N . ARG A 1 122 ? -3.822 -2.703 -8.537 1.00 96.50 122 ARG A N 1
ATOM 1001 C CA . ARG A 1 122 ? -3.663 -3.913 -9.365 1.00 96.50 122 ARG A CA 1
ATOM 1002 C C . ARG A 1 122 ? -2.918 -3.625 -10.663 1.00 96.50 122 ARG A C 1
ATOM 1004 O O . ARG A 1 122 ? -2.053 -4.407 -11.052 1.00 96.50 122 ARG A O 1
ATOM 1011 N N . GLU A 1 123 ? -3.211 -2.499 -11.302 1.00 96.56 123 GLU A N 1
ATOM 1012 C CA . GLU A 1 123 ? -2.520 -2.051 -12.511 1.00 96.56 123 GLU A CA 1
ATOM 1013 C C . GLU A 1 123 ? -1.049 -1.733 -12.237 1.00 96.56 123 GLU A C 1
ATOM 1015 O O . GLU A 1 123 ? -0.177 -2.139 -13.008 1.00 96.56 123 GLU A O 1
ATOM 1020 N N . PHE A 1 124 ? -0.749 -1.104 -11.098 1.00 95.12 124 PHE A N 1
ATOM 1021 C CA . PHE A 1 124 ? 0.628 -0.894 -10.668 1.00 95.12 124 PHE A CA 1
ATOM 1022 C C . PHE A 1 124 ? 1.362 -2.220 -10.420 1.00 95.12 124 PHE A C 1
ATOM 1024 O O . PHE A 1 124 ? 2.462 -2.417 -10.938 1.00 95.12 124 PHE A O 1
ATOM 1031 N N . HIS A 1 125 ? 0.749 -3.169 -9.704 1.00 95.12 125 HIS A N 1
ATOM 1032 C CA . HIS A 1 125 ? 1.342 -4.495 -9.499 1.00 95.12 125 HIS A CA 1
ATOM 1033 C C . HIS A 1 125 ? 1.592 -5.225 -10.826 1.00 95.12 125 HIS A C 1
ATOM 1035 O O . HIS A 1 125 ? 2.638 -5.854 -11.005 1.00 95.12 125 HIS A O 1
ATOM 1041 N N . ARG A 1 126 ? 0.659 -5.121 -11.781 1.00 94.81 126 ARG A N 1
ATOM 1042 C CA . ARG A 1 126 ? 0.818 -5.672 -13.132 1.00 94.81 126 ARG A CA 1
ATOM 1043 C C . ARG A 1 126 ? 2.020 -5.051 -13.840 1.00 94.81 126 ARG A C 1
ATOM 1045 O O . ARG A 1 126 ? 2.858 -5.797 -14.337 1.00 94.81 126 ARG A O 1
ATOM 1052 N N . LEU A 1 127 ? 2.127 -3.721 -13.843 1.00 93.44 127 LEU A N 1
ATOM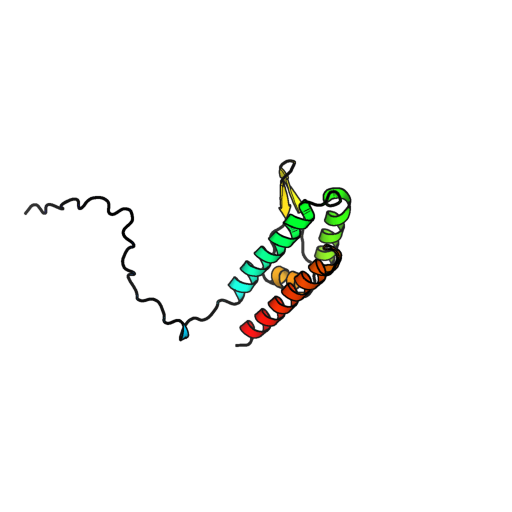 1053 C CA . LEU A 1 127 ? 3.250 -3.000 -14.448 1.00 93.44 127 LEU A CA 1
ATOM 1054 C C . LEU A 1 127 ? 4.586 -3.402 -13.813 1.00 93.44 127 LEU A C 1
ATOM 1056 O O . LEU A 1 127 ? 5.533 -3.701 -14.531 1.00 93.44 127 LEU A O 1
ATOM 1060 N N . TYR A 1 128 ? 4.648 -3.482 -12.484 1.00 92.75 128 TYR A N 1
ATOM 1061 C CA . TYR A 1 128 ? 5.846 -3.925 -11.771 1.00 92.75 128 TYR A CA 1
ATOM 1062 C C . TYR A 1 128 ? 6.291 -5.333 -12.198 1.00 92.75 128 TYR A C 1
ATOM 1064 O O . TYR A 1 128 ? 7.476 -5.571 -12.422 1.00 92.75 128 TYR A O 1
ATOM 1072 N N . ASN A 1 129 ? 5.351 -6.269 -12.358 1.00 92.06 129 ASN A N 1
ATOM 1073 C CA . ASN A 1 129 ? 5.688 -7.617 -12.817 1.00 92.06 129 ASN A CA 1
ATOM 1074 C C . ASN A 1 129 ? 6.177 -7.641 -14.276 1.00 92.06 129 ASN A C 1
ATOM 1076 O O . ASN A 1 129 ? 6.983 -8.507 -14.596 1.00 92.06 129 ASN A O 1
ATOM 1080 N N . VAL A 1 130 ? 5.732 -6.711 -15.130 1.00 91.81 130 VAL A N 1
ATOM 1081 C CA . VAL A 1 130 ? 6.254 -6.555 -16.500 1.00 91.81 130 VAL A CA 1
ATOM 1082 C C . VAL A 1 130 ? 7.681 -6.014 -16.478 1.00 91.81 130 VAL A C 1
ATOM 1084 O O . VAL A 1 130 ? 8.541 -6.584 -17.137 1.00 91.81 130 VAL A O 1
ATOM 1087 N N . LEU A 1 131 ? 7.947 -4.970 -15.687 1.00 88.25 131 LEU A N 1
ATOM 1088 C CA . LEU A 1 131 ? 9.286 -4.375 -15.577 1.00 88.25 131 LEU A CA 1
ATOM 1089 C C . LEU A 1 131 ? 10.319 -5.380 -15.052 1.00 88.25 131 LEU A C 1
ATOM 1091 O O . LEU A 1 131 ? 11.447 -5.395 -15.505 1.00 88.25 131 LEU A O 1
ATOM 1095 N N . ARG A 1 132 ? 9.927 -6.275 -14.141 1.00 85.12 132 ARG A N 1
ATOM 1096 C CA . ARG A 1 132 ? 10.830 -7.312 -13.616 1.00 85.12 132 ARG A CA 1
ATOM 1097 C C . ARG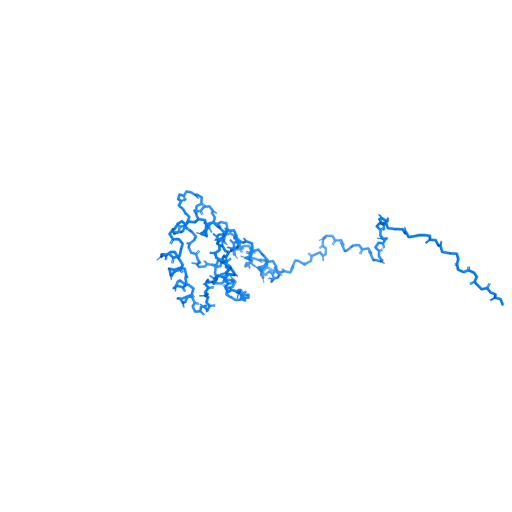 A 1 132 ? 11.139 -8.437 -14.621 1.00 85.12 132 ARG A C 1
ATOM 1099 O O . ARG A 1 132 ? 12.011 -9.264 -14.369 1.00 85.12 132 ARG A O 1
ATOM 1106 N N . GLN A 1 133 ? 10.345 -8.562 -15.686 1.00 79.88 133 GLN A N 1
ATOM 1107 C CA . GLN A 1 133 ? 10.510 -9.600 -16.711 1.00 79.88 133 GLN A CA 1
ATOM 1108 C C . GLN A 1 133 ? 11.380 -9.152 -17.894 1.00 79.88 133 GLN A C 1
ATOM 1110 O O . GLN A 1 133 ? 11.774 -10.017 -18.678 1.00 79.88 133 GLN A O 1
ATOM 1115 N N . SER A 1 134 ? 11.635 -7.847 -18.043 1.00 58.34 134 SER A N 1
ATOM 1116 C CA . SER A 1 134 ? 12.517 -7.273 -19.072 1.00 58.34 134 SER A CA 1
ATOM 1117 C C . SER A 1 134 ? 13.982 -7.323 -18.670 1.00 58.34 134 SER A C 1
ATOM 1119 O O . SER A 1 134 ? 14.811 -7.573 -19.571 1.00 58.34 134 SER A O 1
#

pLDDT: mean 87.56, std 12.72, range [37.44, 97.06]

Sequence (134 aa):
MDQDWANTGNSKCIKKLALFPSIAQENYIPDELHLLLQISDVLMECLFNDLFKKKEFEKQIKSVVEEIFKNFGIQFEFFKLSSNKWNWTSLIGPDKKKMVEKFLVSEFVSGTCGQDIEKLWREFHRLYNVLRQS